Protein AF-A0A961J001-F1 (afdb_monomer_lite)

Foldseek 3Di:
DVVVVLQVQLVVQCVVVVHDSVVSNVVVVVVVVVVVD

Structure (mmCIF, N/CA/C/O backbone):
data_AF-A0A961J001-F1
#
_entry.id   AF-A0A961J001-F1
#
loop_
_atom_site.group_PDB
_atom_site.id
_atom_site.type_symbol
_atom_site.label_atom_id
_atom_site.label_alt_id
_atom_site.label_comp_id
_atom_site.label_asym_id
_atom_site.label_entity_id
_atom_site.label_seq_id
_atom_site.pdbx_PDB_ins_code
_atom_site.Cartn_x
_atom_site.Cartn_y
_atom_site.Cartn_z
_atom_site.occupancy
_atom_site.B_iso_or_equiv
_atom_site.auth_seq_id
_atom_site.auth_comp_id
_atom_site.auth_asym_id
_atom_site.auth_atom_id
_atom_site.pdbx_PDB_model_num
ATOM 1 N N . LEU A 1 1 ? 7.212 15.101 -9.549 1.00 85.88 1 LEU A N 1
ATOM 2 C CA . LEU A 1 1 ? 5.899 14.504 -9.899 1.00 85.88 1 LEU A CA 1
ATOM 3 C C . LEU A 1 1 ? 5.709 13.157 -9.219 1.00 85.88 1 LEU A C 1
ATOM 5 O O . LEU A 1 1 ? 4.688 12.997 -8.573 1.00 85.88 1 LEU A O 1
ATOM 9 N N . TYR A 1 2 ? 6.688 12.247 -9.310 1.00 91.62 2 TYR A N 1
ATOM 10 C CA . TYR A 1 2 ? 6.639 10.941 -8.641 1.00 91.62 2 TYR A CA 1
ATOM 11 C C . TYR A 1 2 ? 6.399 11.050 -7.127 1.00 91.62 2 TYR A C 1
ATOM 13 O O . TYR A 1 2 ? 5.386 10.558 -6.654 1.00 91.62 2 TYR A O 1
ATOM 21 N N . GLU A 1 3 ? 7.235 11.803 -6.406 1.00 92.69 3 GLU A N 1
ATOM 22 C CA . GLU A 1 3 ? 7.093 11.977 -4.948 1.00 92.69 3 GLU A CA 1
ATOM 23 C C . GLU A 1 3 ? 5.721 12.525 -4.533 1.00 92.69 3 GLU A C 1
ATOM 25 O O . GLU A 1 3 ? 5.069 11.983 -3.652 1.00 92.69 3 GLU A O 1
ATOM 30 N N . ALA A 1 4 ? 5.221 13.547 -5.235 1.00 96.38 4 ALA A N 1
ATOM 31 C CA . ALA A 1 4 ? 3.907 14.128 -4.949 1.00 96.38 4 ALA A CA 1
ATOM 32 C C . ALA A 1 4 ? 2.749 13.153 -5.235 1.00 96.38 4 ALA A C 1
ATOM 34 O O . ALA A 1 4 ? 1.719 13.181 -4.560 1.00 96.38 4 ALA A O 1
ATOM 35 N N . ALA A 1 5 ? 2.897 12.299 -6.250 1.00 95.75 5 ALA A N 1
ATOM 36 C CA . ALA A 1 5 ? 1.918 11.265 -6.561 1.00 95.75 5 ALA A CA 1
ATOM 37 C C . ALA A 1 5 ? 1.953 10.136 -5.523 1.00 95.75 5 ALA A C 1
ATOM 39 O O . ALA A 1 5 ? 0.895 9.674 -5.103 1.00 95.75 5 ALA A O 1
ATOM 40 N N . LEU A 1 6 ? 3.149 9.739 -5.081 1.00 95.75 6 LEU A N 1
ATOM 41 C CA . LEU A 1 6 ? 3.336 8.742 -4.032 1.00 95.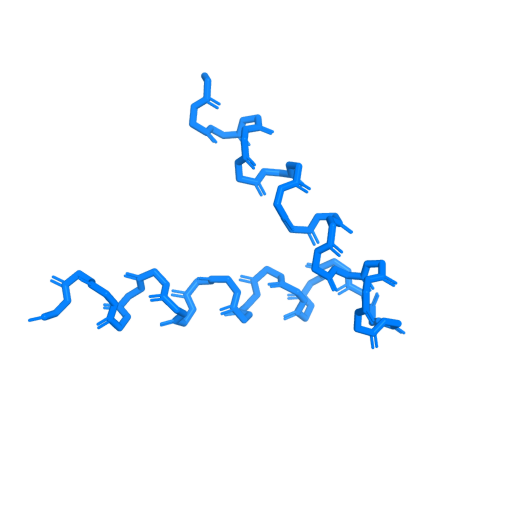75 6 LEU A CA 1
ATOM 42 C C . LEU A 1 6 ? 2.745 9.230 -2.706 1.00 95.75 6 LEU A C 1
ATOM 44 O O . LEU A 1 6 ? 1.956 8.526 -2.089 1.00 95.75 6 LEU A O 1
ATOM 48 N N . GLU A 1 7 ? 3.027 10.473 -2.323 1.00 97.06 7 GLU A N 1
ATOM 49 C CA . GLU A 1 7 ? 2.464 11.114 -1.133 1.00 97.06 7 GLU A CA 1
ATOM 50 C C . GLU A 1 7 ? 0.926 11.158 -1.178 1.00 97.06 7 GLU A C 1
ATOM 52 O O . GLU A 1 7 ? 0.246 10.844 -0.198 1.00 97.06 7 GLU A O 1
ATOM 57 N N . ARG A 1 8 ? 0.347 11.502 -2.338 1.00 97.38 8 ARG A N 1
ATOM 58 C CA . ARG A 1 8 ? -1.107 11.464 -2.539 1.00 97.38 8 ARG A CA 1
ATOM 59 C C . ARG A 1 8 ? -1.664 10.046 -2.396 1.00 97.38 8 ARG A C 1
ATOM 61 O O . ARG A 1 8 ? -2.680 9.878 -1.726 1.00 97.38 8 ARG A O 1
ATOM 68 N N . LEU A 1 9 ? -1.014 9.056 -3.001 1.00 96.88 9 LEU A N 1
ATOM 69 C CA . LEU A 1 9 ? -1.431 7.658 -2.932 1.00 96.88 9 LEU A CA 1
ATOM 70 C C . LEU A 1 9 ? -1.408 7.140 -1.488 1.00 96.88 9 LEU A C 1
ATOM 72 O O . LEU A 1 9 ? -2.383 6.540 -1.044 1.00 96.88 9 LEU A O 1
ATOM 76 N N . THR A 1 10 ? -0.346 7.426 -0.733 1.00 97.94 10 THR A N 1
ATOM 77 C CA . THR A 1 10 ? -0.223 7.046 0.682 1.00 97.94 10 THR A CA 1
ATOM 78 C C . THR A 1 10 ? -1.367 7.616 1.521 1.00 97.94 10 THR A C 1
ATOM 80 O O . THR A 1 10 ? -1.968 6.890 2.313 1.00 97.94 10 THR A O 1
ATOM 83 N N . ARG A 1 11 ? -1.745 8.884 1.300 1.00 97.88 11 ARG A N 1
ATOM 84 C CA . ARG A 1 11 ? -2.904 9.493 1.974 1.00 97.88 11 ARG A CA 1
ATOM 85 C C . ARG A 1 11 ? -4.231 8.847 1.598 1.00 97.88 11 ARG A C 1
ATOM 87 O O . ARG A 1 11 ? -5.072 8.633 2.467 1.00 97.88 11 ARG A O 1
ATOM 94 N N . GLU A 1 12 ? -4.438 8.549 0.319 1.00 98.31 12 GLU A N 1
ATOM 95 C CA . GLU A 1 12 ? -5.662 7.889 -0.146 1.00 98.31 12 GLU A CA 1
ATOM 96 C C . GLU A 1 12 ? -5.792 6.480 0.464 1.00 98.31 12 GLU A C 1
ATOM 98 O O . GLU A 1 12 ? -6.867 6.115 0.940 1.00 98.31 12 GLU A O 1
ATOM 103 N N . VAL A 1 13 ? -4.694 5.720 0.550 1.00 97.56 13 VAL A N 1
ATOM 104 C CA . VAL A 1 13 ? -4.664 4.391 1.188 1.00 97.56 13 VAL A CA 1
ATOM 105 C C . VAL A 1 13 ? -4.927 4.478 2.692 1.00 97.56 13 VAL A C 1
ATOM 107 O O . VAL A 1 13 ? -5.728 3.697 3.211 1.00 97.56 13 VAL A O 1
ATOM 110 N N . ALA A 1 14 ? -4.321 5.438 3.396 1.00 98.19 14 ALA A N 1
ATOM 111 C CA . ALA A 1 14 ? -4.581 5.666 4.819 1.00 98.19 14 ALA A CA 1
ATOM 112 C C . ALA A 1 14 ? -6.065 5.990 5.074 1.00 98.19 14 ALA A C 1
ATOM 114 O O . ALA A 1 14 ? -6.704 5.376 5.929 1.00 98.19 14 ALA A O 1
ATOM 115 N N . ALA A 1 15 ? -6.648 6.880 4.264 1.00 97.94 15 ALA A N 1
ATOM 116 C CA . ALA A 1 15 ? -8.049 7.277 4.385 1.00 97.94 15 ALA A CA 1
ATOM 117 C C . ALA A 1 15 ? -9.029 6.116 4.137 1.00 97.94 15 ALA A C 1
ATOM 119 O O . ALA A 1 15 ? -10.027 5.997 4.844 1.00 97.94 15 ALA A O 1
ATOM 120 N N . VAL A 1 16 ? -8.750 5.253 3.154 1.00 97.50 16 VAL A N 1
ATOM 121 C CA . VAL A 1 16 ? -9.609 4.099 2.823 1.00 97.50 16 VAL A CA 1
ATOM 122 C C . VAL A 1 16 ? -9.464 2.965 3.840 1.00 97.50 16 VAL A C 1
ATOM 124 O O . VAL A 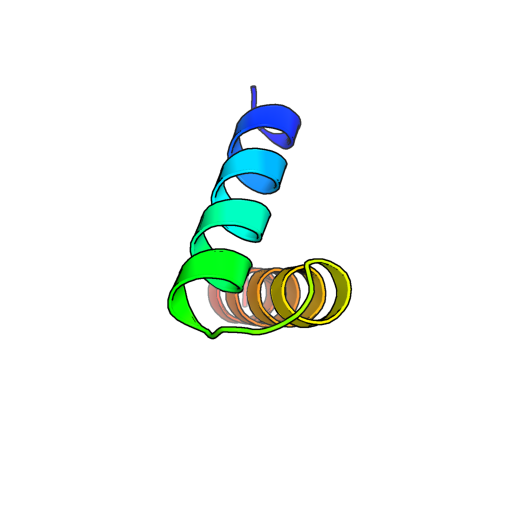1 16 ? -10.447 2.300 4.159 1.00 97.50 16 VAL A O 1
ATOM 127 N N . SER A 1 17 ? -8.255 2.738 4.355 1.00 94.69 17 SER A N 1
ATOM 128 C CA . SER A 1 17 ? -7.983 1.677 5.335 1.00 94.69 17 SER A CA 1
ATOM 129 C C . SER A 1 17 ? -8.345 2.058 6.774 1.00 94.69 17 SER A C 1
ATOM 131 O O . SER A 1 17 ? -8.407 1.181 7.633 1.00 94.69 17 SER A O 1
ATOM 133 N N . GLY A 1 18 ? -8.584 3.345 7.052 1.00 93.94 18 GLY A N 1
ATOM 134 C CA . GLY A 1 18 ? -8.783 3.852 8.412 1.00 93.94 18 GLY A CA 1
ATOM 135 C C . GLY A 1 18 ? -7.521 3.768 9.282 1.00 93.94 18 GLY A C 1
ATOM 136 O O . GLY A 1 18 ? -7.630 3.765 10.507 1.00 93.94 18 GLY A O 1
ATOM 137 N N . GLY A 1 19 ? -6.344 3.649 8.659 1.00 92.75 19 GLY A N 1
ATOM 138 C CA . GLY A 1 19 ? -5.044 3.532 9.318 1.00 92.75 19 GLY A CA 1
ATOM 139 C C . GLY A 1 19 ? -4.229 4.826 9.289 1.00 92.75 19 GLY A C 1
ATOM 140 O O . GLY A 1 19 ? -4.659 5.850 8.758 1.00 92.75 19 GLY A O 1
ATOM 141 N N . ASP A 1 20 ? -3.026 4.777 9.860 1.00 97.06 20 ASP A N 1
ATOM 142 C CA . ASP A 1 20 ? -2.065 5.877 9.770 1.00 97.06 20 ASP A CA 1
ATOM 143 C C . ASP A 1 20 ? -1.266 5.854 8.454 1.00 97.06 20 ASP A C 1
ATOM 145 O O . ASP A 1 20 ? -1.158 4.837 7.761 1.00 97.06 20 ASP A O 1
ATOM 149 N N . GLU A 1 21 ? -0.677 7.002 8.106 1.00 97.06 21 GLU A N 1
ATOM 150 C CA . GLU A 1 21 ? 0.126 7.144 6.886 1.00 97.06 21 GLU A CA 1
ATOM 151 C C . GLU A 1 21 ? 1.391 6.269 6.901 1.00 97.06 21 GLU A C 1
ATOM 153 O O . GLU A 1 21 ? 1.886 5.894 5.842 1.00 97.06 21 GLU A O 1
ATOM 158 N N . VAL A 1 22 ? 1.901 5.888 8.079 1.00 97.19 22 VAL A N 1
ATOM 159 C CA . VAL A 1 22 ? 3.097 5.036 8.210 1.00 97.19 22 VAL A CA 1
ATOM 160 C C . VAL A 1 22 ? 2.791 3.602 7.783 1.00 97.19 22 VAL A C 1
ATOM 162 O O . VAL A 1 22 ? 3.573 2.972 7.071 1.00 97.19 22 VAL A O 1
ATOM 165 N N . SER A 1 23 ? 1.647 3.080 8.208 1.00 97.00 23 SER A N 1
ATOM 166 C CA . SER A 1 23 ? 1.155 1.753 7.852 1.00 97.00 23 SER A CA 1
ATOM 167 C C . SER A 1 23 ? 0.748 1.709 6.380 1.00 97.00 23 SER A C 1
ATOM 169 O O . SER A 1 23 ? 1.081 0.753 5.680 1.00 97.00 23 SER A O 1
ATOM 171 N N . ALA A 1 24 ? 0.119 2.779 5.884 1.00 98.06 24 ALA A N 1
ATOM 172 C CA . ALA A 1 24 ? -0.201 2.936 4.469 1.00 98.06 24 ALA A CA 1
ATOM 173 C C . ALA A 1 24 ? 1.058 2.983 3.587 1.00 98.06 24 ALA A C 1
ATOM 175 O O . ALA A 1 24 ? 1.103 2.313 2.557 1.00 98.06 24 ALA A O 1
ATOM 176 N N . ALA A 1 25 ? 2.104 3.707 4.001 1.00 97.31 25 ALA A N 1
ATOM 177 C CA . ALA A 1 25 ? 3.360 3.788 3.256 1.00 97.31 25 ALA A CA 1
ATOM 178 C C . ALA A 1 25 ? 4.018 2.409 3.099 1.00 97.31 25 ALA A C 1
ATOM 180 O O . ALA A 1 25 ? 4.418 2.043 1.997 1.00 97.31 25 ALA A O 1
ATOM 181 N N . LYS A 1 26 ? 4.051 1.602 4.170 1.00 96.94 26 LYS A N 1
ATOM 182 C CA . LYS A 1 26 ? 4.573 0.225 4.116 1.00 96.94 26 LYS A CA 1
ATOM 183 C C . LYS A 1 26 ? 3.802 -0.649 3.131 1.00 96.94 26 LYS A C 1
ATOM 185 O O . LYS A 1 26 ? 4.409 -1.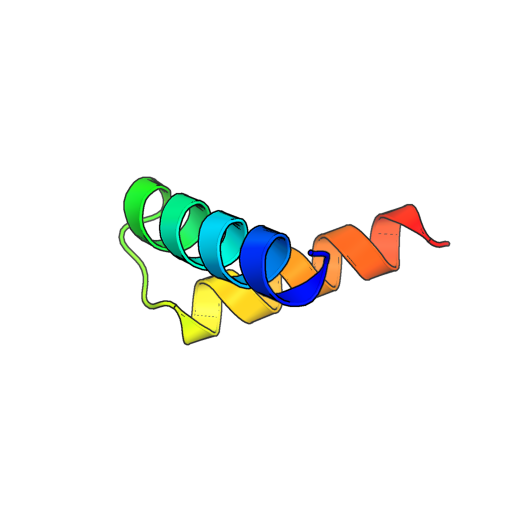367 2.345 1.00 96.94 26 LYS A O 1
ATOM 190 N N . GLN A 1 27 ? 2.473 -0.566 3.153 1.00 96.31 27 GLN A N 1
ATOM 191 C CA . GLN A 1 27 ? 1.629 -1.323 2.233 1.00 96.31 27 GLN A CA 1
ATOM 192 C C . GLN A 1 27 ? 1.876 -0.921 0.772 1.00 96.31 27 GLN A C 1
ATOM 194 O O . GLN A 1 27 ? 1.932 -1.778 -0.110 1.00 96.31 27 GLN A O 1
ATOM 199 N N . VAL A 1 28 ? 2.022 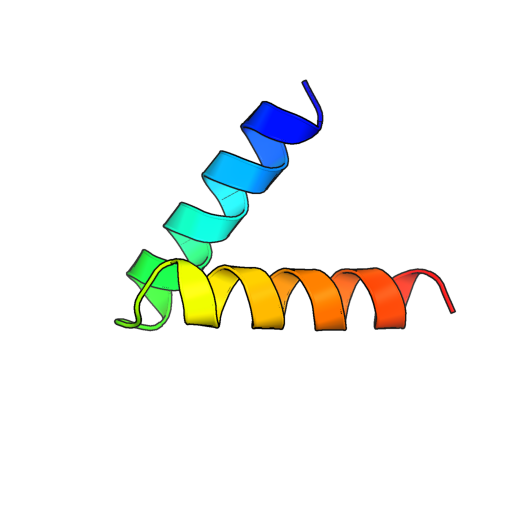0.380 0.506 1.00 96.12 28 VAL A N 1
ATOM 20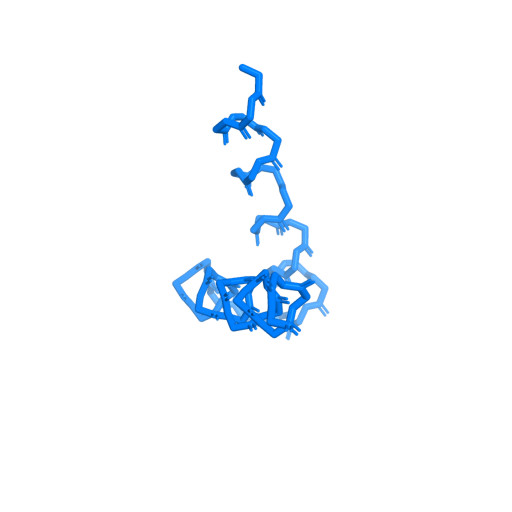0 C CA . VAL A 1 28 ? 2.342 0.885 -0.834 1.00 96.12 28 VAL A CA 1
ATOM 201 C C . VAL A 1 28 ? 3.706 0.363 -1.292 1.00 96.12 28 VAL A C 1
ATOM 203 O O . VAL A 1 28 ? 3.799 -0.160 -2.403 1.00 96.12 28 VAL A O 1
ATOM 206 N N . ASP A 1 29 ? 4.729 0.424 -0.437 1.00 95.62 29 ASP A N 1
ATOM 207 C CA . ASP A 1 29 ? 6.069 -0.095 -0.735 1.00 95.62 29 ASP A CA 1
ATOM 208 C C . ASP A 1 29 ? 6.053 -1.593 -1.065 1.00 95.62 29 ASP A C 1
ATOM 210 O O . ASP A 1 29 ? 6.615 -2.006 -2.080 1.00 95.62 29 ASP A O 1
ATOM 214 N N . GLU A 1 30 ? 5.363 -2.411 -0.265 1.00 95.88 30 GLU A N 1
ATOM 215 C CA . GLU A 1 30 ? 5.240 -3.854 -0.509 1.00 95.88 30 GLU A CA 1
ATOM 216 C C . GLU A 1 30 ? 4.626 -4.157 -1.885 1.00 95.88 30 GLU A C 1
ATOM 218 O O . GLU A 1 30 ? 5.126 -5.009 -2.626 1.00 95.88 30 GLU A O 1
ATOM 223 N N . VAL A 1 31 ? 3.574 -3.428 -2.268 1.00 95.62 31 VAL A N 1
ATOM 224 C CA . VAL A 1 31 ? 2.925 -3.588 -3.578 1.00 95.62 31 VAL A CA 1
ATOM 225 C C . VAL A 1 31 ? 3.846 -3.154 -4.718 1.00 95.62 31 VAL A C 1
ATOM 227 O O . VAL A 1 31 ? 3.892 -3.825 -5.752 1.00 95.62 31 VAL A O 1
ATOM 230 N N . LEU A 1 32 ? 4.570 -2.043 -4.561 1.00 93.94 32 LEU A N 1
ATOM 231 C CA . LEU A 1 32 ? 5.500 -1.553 -5.580 1.00 93.94 32 LEU A CA 1
ATOM 232 C C . LEU A 1 32 ? 6.657 -2.533 -5.798 1.00 93.94 32 LEU A C 1
ATOM 234 O O . LEU A 1 32 ? 6.968 -2.848 -6.946 1.00 93.94 32 LEU A O 1
ATOM 238 N N . VAL A 1 33 ? 7.230 -3.072 -4.720 1.00 94.88 33 VAL A N 1
ATOM 239 C CA . VAL A 1 33 ? 8.273 -4.106 -4.786 1.00 94.88 33 VAL A CA 1
ATOM 240 C C . VAL A 1 33 ? 7.740 -5.375 -5.450 1.00 94.88 33 VAL A C 1
ATOM 242 O O . VAL A 1 33 ? 8.376 -5.897 -6.361 1.00 94.88 33 VAL A O 1
ATOM 245 N N . SER A 1 34 ? 6.546 -5.840 -5.066 1.00 94.06 34 SER A N 1
ATOM 246 C CA . SER A 1 34 ? 5.930 -7.028 -5.671 1.00 94.06 34 SER A CA 1
ATOM 247 C C . SER A 1 34 ? 5.619 -6.862 -7.159 1.00 94.06 34 SER A C 1
ATOM 249 O O . SER A 1 34 ? 5.573 -7.862 -7.866 1.00 94.06 34 SER A O 1
ATOM 251 N N . ARG A 1 35 ? 5.350 -5.641 -7.634 1.00 91.06 35 ARG A N 1
ATOM 252 C CA . ARG A 1 35 ? 5.094 -5.361 -9.057 1.00 91.06 35 ARG A CA 1
ATOM 253 C C . ARG A 1 35 ? 6.365 -5.200 -9.884 1.00 91.06 35 ARG A C 1
ATOM 255 O O . ARG A 1 35 ? 6.291 -5.305 -11.104 1.00 91.06 35 ARG A O 1
ATOM 262 N N . ALA A 1 36 ? 7.480 -4.865 -9.242 1.00 86.75 36 ALA A N 1
ATOM 263 C CA . ALA A 1 36 ? 8.770 -4.687 -9.900 1.00 86.75 36 ALA A CA 1
ATOM 264 C C . ALA A 1 36 ? 9.548 -6.006 -10.075 1.00 86.75 36 ALA A C 1
ATOM 266 O O . ALA A 1 36 ? 10.502 -6.031 -10.853 1.00 86.75 36 ALA A O 1
ATOM 267 N N . ALA A 1 37 ? 9.158 -7.060 -9.349 1.00 63.78 37 ALA A N 1
ATOM 268 C CA . ALA A 1 37 ? 9.688 -8.423 -9.450 1.00 63.78 37 ALA A CA 1
ATOM 269 C C . ALA A 1 37 ? 9.058 -9.205 -10.613 1.00 63.78 37 ALA A C 1
ATOM 271 O O . ALA A 1 37 ? 9.799 -9.998 -11.237 1.00 63.78 37 ALA A O 1
#

Radius of gyration: 9.8 Å; chains: 1; bounding box: 19×23×20 Å

Sequence (37 aa):
LYEAALERLTREVAAVSGGDEVSAAKQVDEVLVSRAA

pLDDT: mean 94.61, std 5.88, range [63.78, 98.31]

Secondary structure (DSSP, 8-state):
-HHHHHH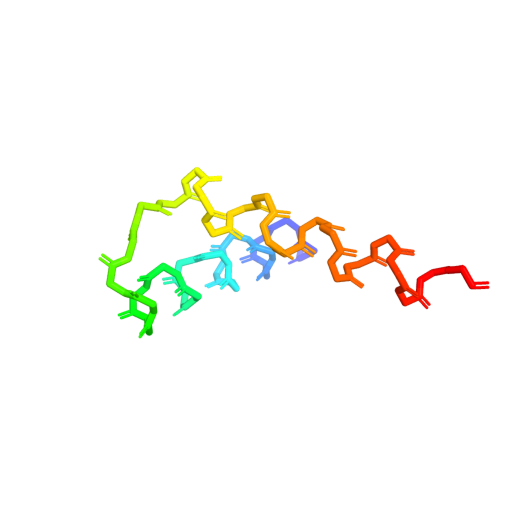HHHHHHHHHHTS-HHHHHHHHHHHHHHHH-